Protein AF-A0A328NBS2-F1 (afdb_monomer_lite)

Secondary structure (DSSP, 8-state):
--EEEEE--SS----SS--HHHHSS-HHHHHHHHHHTT--TT-EEEEETTS---HHHHHGGGSHHHHTS-HHHHHHHHHHHHH-

Radius of gyration: 14.23 Å; chains: 1; bounding box: 31×39×25 Å

Organism: NCBI:txid709876

Structure (mmCIF, N/CA/C/O backbone):
data_AF-A0A328NBS2-F1
#
_entry.id   AF-A0A328NBS2-F1
#
loop_
_atom_site.group_PDB
_atom_site.id
_atom_site.type_symbol
_atom_site.label_atom_id
_atom_site.label_alt_id
_atom_site.label_comp_id
_atom_site.label_asym_id
_atom_site.label_entity_id
_atom_site.label_seq_id
_atom_site.pdbx_PDB_ins_code
_atom_site.Cartn_x
_atom_site.Cartn_y
_atom_site.Cartn_z
_atom_site.occupancy
_atom_site.B_iso_or_equiv
_atom_site.auth_seq_id
_atom_site.auth_comp_id
_atom_site.auth_asym_id
_atom_site.auth_atom_id
_atom_site.pdbx_PDB_model_num
ATOM 1 N N . MET A 1 1 ? 14.572 -0.148 -11.997 1.00 61.94 1 MET A N 1
ATOM 2 C CA . MET A 1 1 ? 13.424 0.780 -12.143 1.00 61.94 1 MET A CA 1
ATOM 3 C C . MET A 1 1 ? 13.265 1.519 -10.824 1.00 61.94 1 MET A C 1
ATOM 5 O O . MET A 1 1 ? 13.659 0.966 -9.814 1.00 61.94 1 MET A O 1
ATOM 9 N N . GLY A 1 2 ? 12.803 2.770 -10.801 1.00 82.81 2 GLY A N 1
ATOM 10 C CA . GLY A 1 2 ? 12.714 3.512 -9.538 1.00 82.81 2 GLY A CA 1
ATOM 11 C C . GLY A 1 2 ? 11.369 3.283 -8.858 1.00 82.81 2 GLY A C 1
ATOM 12 O O . GLY A 1 2 ? 10.356 3.769 -9.361 1.00 82.81 2 GLY A O 1
ATOM 13 N N . TRP A 1 3 ? 11.358 2.588 -7.724 1.00 88.88 3 TRP A N 1
ATOM 14 C CA . TRP A 1 3 ? 10.182 2.474 -6.862 1.00 88.88 3 TRP A CA 1
ATOM 15 C C . TRP A 1 3 ? 10.359 3.323 -5.605 1.00 88.88 3 TRP A C 1
ATOM 17 O O . TRP A 1 3 ? 11.461 3.479 -5.079 1.00 88.88 3 TRP A O 1
ATOM 27 N N . ARG A 1 4 ? 9.260 3.889 -5.109 1.00 90.44 4 ARG A N 1
ATOM 28 C CA . ARG A 1 4 ? 9.197 4.580 -3.821 1.00 90.44 4 ARG A CA 1
ATOM 29 C C . ARG A 1 4 ? 8.423 3.727 -2.835 1.00 90.44 4 ARG A C 1
ATOM 31 O O . ARG A 1 4 ? 7.289 3.341 -3.112 1.00 90.44 4 ARG A O 1
ATOM 38 N N . VAL A 1 5 ? 9.032 3.490 -1.678 1.00 88.81 5 VAL A N 1
ATOM 39 C CA . VAL A 1 5 ? 8.378 2.829 -0.550 1.00 88.81 5 VAL A CA 1
ATOM 40 C C . VAL A 1 5 ? 7.501 3.840 0.179 1.00 88.81 5 VAL A C 1
ATOM 42 O O . VAL A 1 5 ? 7.971 4.874 0.661 1.00 88.81 5 VAL A O 1
ATOM 45 N N . HIS A 1 6 ? 6.223 3.517 0.276 1.00 87.00 6 HIS A N 1
ATOM 46 C CA . HIS A 1 6 ? 5.232 4.197 1.091 1.00 87.00 6 HIS A CA 1
ATOM 47 C C . HIS A 1 6 ? 4.696 3.222 2.137 1.00 87.00 6 HIS A C 1
ATOM 49 O O . HIS A 1 6 ? 4.845 2.015 2.003 1.00 87.00 6 HIS A O 1
ATOM 55 N N . PHE A 1 7 ? 4.084 3.746 3.194 1.00 83.50 7 PHE A N 1
ATOM 56 C CA . PHE A 1 7 ? 3.441 2.927 4.217 1.00 83.50 7 PHE A CA 1
ATOM 57 C C . PHE A 1 7 ? 1.986 3.350 4.341 1.00 83.50 7 PHE A C 1
ATOM 59 O O . PHE A 1 7 ? 1.699 4.555 4.392 1.00 83.50 7 PHE A O 1
ATOM 66 N N . THR A 1 8 ? 1.077 2.379 4.408 1.00 76.00 8 THR A N 1
ATOM 67 C CA . THR A 1 8 ? -0.344 2.647 4.626 1.00 76.00 8 THR A CA 1
ATOM 68 C C . THR A 1 8 ? -0.514 3.378 5.957 1.00 76.00 8 THR A C 1
ATOM 70 O O . THR A 1 8 ? 0.011 2.986 6.999 1.00 76.00 8 THR A O 1
ATOM 73 N N . ARG A 1 9 ? -1.226 4.504 5.936 1.00 71.50 9 ARG A N 1
ATOM 74 C CA . ARG A 1 9 ? -1.593 5.247 7.146 1.00 71.50 9 ARG A CA 1
ATOM 75 C C . ARG A 1 9 ? -3.091 5.467 7.121 1.00 71.50 9 ARG A C 1
ATOM 77 O O . ARG A 1 9 ? -3.589 6.153 6.230 1.00 71.50 9 ARG A O 1
ATOM 84 N N . ARG A 1 10 ? -3.801 4.918 8.111 1.00 65.94 10 ARG A N 1
ATOM 85 C CA . ARG A 1 10 ? -5.265 5.051 8.209 1.00 65.94 10 ARG A CA 1
ATOM 86 C C . ARG A 1 10 ? -5.666 6.472 8.616 1.00 65.94 10 ARG A C 1
ATOM 88 O O . ARG A 1 10 ? -6.732 6.965 8.249 1.00 65.94 10 ARG A O 1
ATOM 95 N N . ARG A 1 11 ? -4.778 7.193 9.315 1.00 64.25 11 ARG A N 1
ATOM 96 C CA . ARG A 1 11 ? -4.900 8.646 9.513 1.00 64.25 11 ARG A CA 1
ATOM 97 C C . ARG A 1 11 ? -4.397 9.412 8.292 1.00 64.25 11 ARG A C 1
ATOM 99 O O . ARG A 1 11 ? -3.249 9.856 8.248 1.00 64.25 11 ARG A O 1
ATOM 106 N N . LEU A 1 12 ? -5.292 9.615 7.330 1.00 65.56 12 LEU A N 1
ATOM 107 C CA . LEU A 1 12 ? -5.073 10.571 6.248 1.00 65.56 12 LEU A CA 1
ATOM 108 C C . LEU A 1 12 ? -5.015 11.990 6.832 1.00 65.56 12 LEU A C 1
ATOM 110 O O . LEU A 1 12 ? -5.974 12.476 7.431 1.00 65.56 12 LEU A O 1
ATOM 114 N N . LEU A 1 13 ? -3.867 12.654 6.681 1.00 62.84 13 LEU A N 1
ATOM 115 C CA . LEU A 1 13 ? -3.712 14.055 7.064 1.00 62.84 13 LEU A CA 1
ATOM 116 C C . LEU A 1 13 ? -4.471 14.924 6.061 1.00 62.84 13 LEU A C 1
ATOM 118 O O . LEU A 1 13 ? -4.097 15.013 4.893 1.00 62.84 13 LEU A O 1
ATOM 122 N N . THR A 1 14 ? -5.522 15.595 6.518 1.00 62.25 14 THR A N 1
ATOM 123 C CA . THR A 1 14 ? -6.220 16.587 5.702 1.00 62.25 14 THR A CA 1
ATOM 124 C C . THR A 1 14 ? -5.395 17.872 5.623 1.00 62.25 14 THR A C 1
ATOM 126 O O . THR A 1 14 ? -4.941 18.373 6.659 1.00 62.25 14 THR A O 1
ATOM 129 N N . PRO A 1 15 ? -5.188 18.442 4.424 1.00 63.94 15 PRO A N 1
ATOM 130 C CA . PRO A 1 15 ? -4.484 19.709 4.294 1.00 63.94 15 PRO A CA 1
ATOM 131 C C . PRO A 1 15 ? -5.247 20.819 5.033 1.00 63.94 15 PRO A C 1
ATOM 133 O O . PRO A 1 15 ? -6.461 20.940 4.903 1.00 63.94 15 PRO A O 1
ATOM 136 N N . LYS A 1 16 ? -4.525 21.656 5.795 1.00 69.88 16 LYS A N 1
ATOM 137 C CA . LYS A 1 16 ? -5.109 22.801 6.527 1.00 69.88 16 LYS A CA 1
ATOM 138 C C . LYS A 1 16 ? -5.778 23.826 5.609 1.00 69.88 16 LYS A C 1
ATOM 140 O O . LYS A 1 16 ? -6.705 24.502 6.032 1.00 69.88 16 LYS A O 1
ATOM 145 N N . ALA A 1 17 ? -5.279 23.959 4.383 1.00 77.19 17 ALA A N 1
ATOM 146 C CA . ALA A 1 17 ? -5.856 24.818 3.362 1.00 77.19 17 ALA A CA 1
ATOM 147 C C . ALA A 1 17 ? -6.561 23.955 2.301 1.00 77.19 17 ALA A C 1
ATOM 149 O O . ALA A 1 17 ? -5.990 22.940 1.882 1.00 77.19 17 ALA A O 1
ATOM 150 N N . PRO A 1 18 ? -7.762 24.350 1.846 1.00 69.44 18 PRO A N 1
ATOM 151 C CA . PRO A 1 18 ? -8.503 23.618 0.830 1.00 69.44 18 PRO A CA 1
ATOM 152 C C . PRO A 1 18 ? -7.675 23.491 -0.454 1.00 69.44 18 PRO A C 1
ATOM 154 O O . PRO A 1 18 ? -7.268 24.486 -1.051 1.00 69.44 18 PRO A O 1
ATOM 157 N N . ARG A 1 19 ? -7.419 22.249 -0.882 1.00 75.62 19 ARG A N 1
ATOM 158 C CA . ARG A 1 19 ? -6.810 21.944 -2.183 1.00 75.62 19 ARG A CA 1
ATOM 159 C C . ARG A 1 19 ? -7.895 21.367 -3.092 1.00 75.62 19 ARG A C 1
ATOM 161 O O . ARG A 1 19 ? -8.302 20.236 -2.836 1.00 75.62 19 ARG A O 1
ATOM 168 N N . PRO A 1 20 ? -8.353 22.088 -4.134 1.00 74.38 20 PRO A N 1
ATOM 169 C CA . PRO A 1 20 ? -9.533 21.709 -4.919 1.00 74.38 20 PRO A CA 1
ATOM 170 C C . PRO A 1 20 ? -9.514 20.263 -5.429 1.00 74.38 20 PRO A C 1
ATOM 172 O O . PRO A 1 20 ? -10.502 19.553 -5.293 1.00 74.38 20 PRO A O 1
ATOM 175 N N . LEU A 1 21 ? -8.361 19.793 -5.918 1.00 71.06 21 LEU A N 1
ATOM 176 C CA . LEU A 1 21 ? -8.205 18.420 -6.409 1.00 71.06 21 LEU A CA 1
ATOM 177 C C . LEU A 1 21 ? -8.314 17.359 -5.304 1.00 71.06 21 LEU A C 1
ATOM 179 O O . LEU A 1 21 ? -8.820 16.277 -5.559 1.00 71.06 21 LEU A O 1
ATOM 183 N N . LEU A 1 22 ? -7.873 17.659 -4.078 1.00 68.12 22 LEU A N 1
ATOM 184 C CA . LEU A 1 22 ? -7.969 16.727 -2.947 1.00 68.12 22 LEU A CA 1
ATOM 185 C C . LEU A 1 22 ? -9.352 16.750 -2.289 1.00 68.12 22 LEU A C 1
ATOM 187 O O . LEU A 1 22 ? -9.751 15.756 -1.696 1.00 68.12 22 LEU A O 1
ATOM 191 N N . LEU A 1 23 ? -10.081 17.864 -2.398 1.00 69.81 23 LEU A N 1
ATOM 192 C CA . LEU A 1 23 ? -11.471 17.965 -1.941 1.00 69.81 23 LEU A CA 1
ATOM 193 C C . LEU A 1 23 ? -12.435 17.191 -2.844 1.00 69.81 23 LEU A C 1
ATOM 195 O O . LEU A 1 23 ? -13.476 16.747 -2.376 1.00 69.81 23 LEU A O 1
ATOM 199 N N . ALA A 1 24 ? -12.087 17.035 -4.124 1.00 74.38 24 ALA A N 1
ATOM 200 C CA . ALA A 1 24 ? -12.847 16.233 -5.075 1.00 74.38 24 ALA A CA 1
ATOM 201 C C . ALA A 1 24 ? -12.642 14.718 -4.886 1.00 74.38 24 ALA A C 1
ATOM 203 O O . ALA A 1 24 ? -13.412 13.928 -5.428 1.00 74.38 24 ALA A O 1
ATOM 204 N N . LEU A 1 25 ? -11.619 14.299 -4.131 1.00 71.50 25 LEU A N 1
ATOM 205 C CA . LEU A 1 25 ? -11.402 12.888 -3.828 1.00 71.50 25 LEU A CA 1
ATOM 206 C C . LEU A 1 25 ? -12.397 12.424 -2.758 1.00 71.50 25 LEU A C 1
ATOM 208 O O . LEU A 1 25 ? -12.569 13.110 -1.745 1.00 71.50 25 LEU A O 1
ATOM 212 N N . PRO A 1 26 ? -13.006 11.237 -2.908 1.00 71.94 26 PRO A N 1
ATOM 213 C CA . PRO A 1 26 ? -13.953 10.706 -1.938 1.00 71.94 26 PRO A CA 1
ATOM 214 C C . PRO A 1 26 ? -13.207 10.112 -0.730 1.00 71.94 26 PRO A C 1
ATOM 216 O O . PRO A 1 26 ? -13.325 8.929 -0.429 1.00 71.94 26 PRO A O 1
ATOM 219 N N . LEU A 1 27 ? -12.422 10.930 -0.017 1.00 71.69 27 LEU A N 1
ATOM 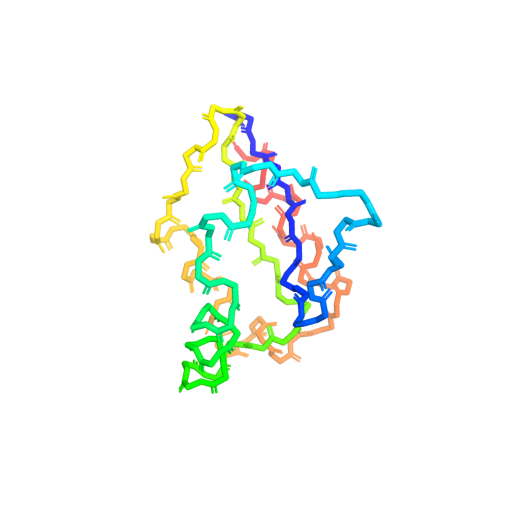220 C CA . LEU A 1 27 ? -11.546 10.494 1.082 1.00 71.69 27 LEU A CA 1
ATOM 221 C C . LEU A 1 27 ? -12.304 9.725 2.179 1.00 71.69 27 LEU A C 1
ATOM 223 O O . LEU A 1 27 ? -11.751 8.809 2.779 1.00 71.69 27 LEU A O 1
ATOM 227 N N . GLY A 1 28 ? -13.575 10.072 2.416 1.00 69.44 28 GLY A N 1
ATOM 228 C CA . GLY A 1 28 ? -14.451 9.333 3.328 1.00 69.44 28 GLY A CA 1
ATOM 229 C C . GLY A 1 28 ? -14.755 7.910 2.850 1.00 69.44 28 GLY A C 1
ATOM 230 O O . GLY A 1 28 ? -14.665 6.984 3.646 1.00 69.44 28 GLY A O 1
ATOM 231 N N . GLN A 1 29 ? -15.032 7.726 1.554 1.00 73.50 29 GLN A N 1
ATOM 232 C CA . GLN A 1 29 ? -15.262 6.399 0.964 1.00 73.50 29 GLN A CA 1
ATOM 233 C C . GLN A 1 29 ? -13.970 5.584 0.907 1.00 73.50 29 GLN A C 1
ATOM 235 O O . GLN A 1 29 ? -13.997 4.394 1.181 1.00 73.50 29 GLN A O 1
ATOM 240 N N . ILE A 1 30 ? -12.829 6.226 0.626 1.00 70.06 30 ILE A N 1
ATOM 241 C CA . ILE A 1 30 ? -11.513 5.568 0.643 1.00 70.06 30 ILE A CA 1
ATOM 242 C C . ILE A 1 30 ? -11.205 5.027 2.040 1.00 70.06 30 ILE A C 1
ATOM 244 O O . ILE A 1 30 ? -10.712 3.914 2.169 1.00 70.06 30 ILE A O 1
ATOM 248 N N . LYS A 1 31 ? -11.517 5.789 3.094 1.00 70.69 31 LYS A N 1
ATOM 249 C CA . LYS A 1 31 ? -11.335 5.319 4.467 1.00 70.69 31 LYS A CA 1
ATOM 250 C C . LYS A 1 31 ? -12.225 4.110 4.775 1.00 70.69 31 LYS A C 1
ATOM 252 O O . LYS A 1 31 ? -11.713 3.124 5.284 1.00 70.69 31 LYS A O 1
ATOM 257 N N . SER A 1 32 ? -13.514 4.179 4.442 1.00 70.44 32 SER A N 1
ATOM 258 C CA . SER A 1 32 ? -14.439 3.055 4.642 1.00 70.44 32 SER A CA 1
ATOM 259 C C . SER A 1 32 ? -14.018 1.810 3.862 1.00 70.44 32 SER A C 1
ATOM 261 O O . SER A 1 32 ? -14.016 0.727 4.426 1.00 70.44 32 SER A O 1
ATOM 263 N N . TRP A 1 33 ? -13.570 1.967 2.616 1.00 75.75 33 TRP A N 1
ATOM 264 C CA . TRP A 1 33 ? -13.043 0.866 1.810 1.00 75.75 33 TRP A CA 1
ATOM 265 C C . TRP A 1 33 ? -11.783 0.235 2.428 1.00 75.75 33 TRP A C 1
ATOM 267 O O . TRP A 1 33 ? -11.673 -0.983 2.489 1.00 75.75 33 TRP A O 1
ATOM 277 N N . LEU A 1 34 ? -10.853 1.047 2.952 1.00 69.56 34 LEU A N 1
ATOM 278 C CA . LEU A 1 34 ? -9.674 0.539 3.670 1.00 69.56 34 LEU A CA 1
ATOM 279 C C . LEU A 1 34 ? -10.051 -0.260 4.930 1.00 69.56 34 LEU A C 1
ATOM 281 O O . LEU A 1 34 ? -9.339 -1.202 5.276 1.00 69.56 34 LEU A O 1
ATOM 285 N N . ASP A 1 35 ? -11.126 0.136 5.619 1.00 71.06 35 ASP A N 1
ATOM 286 C CA . ASP A 1 35 ? -11.649 -0.574 6.791 1.00 71.06 35 ASP A CA 1
ATOM 287 C C . ASP A 1 35 ? -12.365 -1.884 6.384 1.00 71.06 35 ASP A C 1
ATOM 289 O O . ASP A 1 35 ? -12.209 -2.895 7.063 1.00 71.06 35 ASP A O 1
ATOM 293 N N . GLU A 1 36 ? -13.119 -1.886 5.278 1.00 76.56 36 GLU A N 1
ATOM 294 C CA . GLU A 1 36 ? -13.845 -3.057 4.749 1.00 76.56 36 GLU A CA 1
ATOM 295 C C . GLU A 1 36 ? -12.912 -4.157 4.225 1.00 76.56 36 GLU A C 1
ATOM 297 O O . GLU A 1 36 ? -13.158 -5.337 4.463 1.00 76.56 36 GLU A O 1
ATOM 302 N N . GLU A 1 37 ? -11.824 -3.778 3.554 1.00 69.19 37 GLU A N 1
ATOM 303 C CA . GLU A 1 37 ? -10.825 -4.712 3.012 1.00 69.19 37 GLU A CA 1
ATOM 304 C C . GLU A 1 37 ? -9.816 -5.205 4.071 1.00 69.19 37 GLU A C 1
ATOM 306 O O . GLU A 1 37 ? -8.839 -5.873 3.736 1.00 69.19 37 GLU A O 1
ATOM 311 N N . ASP A 1 38 ? -10.014 -4.835 5.342 1.00 64.94 38 ASP A N 1
ATOM 312 C CA . ASP A 1 38 ? -9.132 -5.126 6.482 1.00 64.94 38 ASP A CA 1
ATOM 313 C C . ASP A 1 38 ? -7.647 -4.815 6.212 1.00 64.94 38 ASP A C 1
ATOM 315 O O . ASP A 1 38 ? -6.742 -5.465 6.736 1.00 64.94 38 ASP A O 1
ATOM 319 N N . ILE A 1 39 ? -7.366 -3.794 5.390 1.00 67.00 39 ILE A N 1
ATOM 320 C CA . ILE A 1 39 ? -5.996 -3.457 4.986 1.00 67.00 39 ILE A CA 1
ATOM 321 C C . ILE A 1 39 ? -5.242 -2.947 6.221 1.00 67.00 39 ILE A C 1
ATOM 323 O O . ILE A 1 39 ? -5.574 -1.864 6.735 1.00 67.00 39 ILE A O 1
ATOM 327 N N . PRO A 1 40 ? -4.227 -3.673 6.729 1.00 66.50 40 PRO A N 1
ATOM 328 C CA . PRO A 1 40 ? -3.563 -3.313 7.972 1.00 66.50 40 PRO A CA 1
ATOM 329 C C . PRO A 1 40 ? -2.858 -1.964 7.871 1.00 66.50 40 PRO A C 1
ATOM 331 O O . PRO A 1 40 ? -2.349 -1.552 6.821 1.00 66.50 40 PRO A O 1
ATOM 334 N N . GLU A 1 41 ? -2.828 -1.251 8.993 1.00 73.25 41 GLU A N 1
ATOM 335 C CA . GLU A 1 41 ? -2.045 -0.028 9.085 1.00 73.25 41 GLU A CA 1
ATOM 336 C C . GLU A 1 41 ? -0.549 -0.359 9.010 1.00 73.25 41 GLU A C 1
ATOM 338 O O . GLU A 1 41 ? -0.096 -1.371 9.538 1.00 73.25 41 GLU A O 1
ATOM 343 N N . ARG A 1 42 ? 0.223 0.541 8.398 1.00 76.56 42 ARG A N 1
ATOM 344 C CA . ARG A 1 42 ? 1.687 0.494 8.311 1.00 76.56 42 ARG A CA 1
ATOM 345 C C . ARG A 1 42 ? 2.256 -0.632 7.450 1.00 76.56 42 ARG A C 1
ATOM 347 O O . ARG A 1 42 ? 3.453 -0.880 7.542 1.00 76.56 42 ARG A O 1
ATOM 354 N N . LEU A 1 43 ? 1.466 -1.224 6.557 1.00 85.31 43 LEU A N 1
ATOM 355 C CA . LEU A 1 43 ? 2.021 -2.087 5.520 1.00 85.31 43 LEU A CA 1
ATOM 356 C C . LEU A 1 43 ? 2.751 -1.269 4.453 1.00 85.31 43 LEU A C 1
ATOM 358 O O . LEU A 1 43 ? 2.286 -0.184 4.082 1.00 85.31 43 LEU A O 1
ATOM 362 N N . PRO A 1 44 ? 3.878 -1.777 3.940 1.00 88.06 44 PRO A N 1
ATOM 363 C CA . PRO A 1 44 ? 4.563 -1.156 2.824 1.00 88.06 44 PRO A CA 1
ATOM 364 C C . PRO A 1 44 ? 3.745 -1.259 1.531 1.00 88.06 44 PRO A C 1
ATOM 366 O O . PRO A 1 44 ? 3.047 -2.239 1.279 1.00 88.06 44 PRO A O 1
ATOM 369 N N . CYS A 1 45 ? 3.874 -0.241 0.687 1.00 88.88 45 CYS A N 1
ATOM 370 C CA . CYS A 1 45 ? 3.421 -0.247 -0.693 1.00 88.88 45 CYS A CA 1
ATOM 371 C C . CYS A 1 45 ? 4.443 0.452 -1.598 1.00 88.88 45 CYS A C 1
ATOM 373 O O . CYS A 1 45 ? 5.116 1.403 -1.194 1.00 88.88 45 CYS A O 1
ATOM 375 N N . LEU A 1 46 ? 4.575 -0.035 -2.827 1.00 89.75 46 LEU A N 1
ATOM 376 C CA . LEU A 1 46 ? 5.496 0.467 -3.834 1.00 89.75 46 LEU A CA 1
ATOM 377 C C . LEU A 1 46 ? 4.740 1.241 -4.902 1.00 89.75 46 LEU A C 1
ATOM 379 O O . LEU A 1 46 ? 3.776 0.747 -5.491 1.00 89.75 46 LEU A O 1
ATOM 383 N N . ILE A 1 47 ? 5.220 2.453 -5.162 1.00 88.62 47 ILE A N 1
ATOM 384 C CA . ILE A 1 47 ? 4.723 3.322 -6.228 1.00 88.62 47 ILE A CA 1
ATOM 385 C C . ILE A 1 47 ? 5.902 3.667 -7.129 1.00 88.62 47 ILE A C 1
ATOM 387 O O . ILE A 1 47 ? 6.955 4.090 -6.646 1.00 88.62 47 ILE A O 1
ATOM 391 N N . ALA A 1 48 ? 5.749 3.466 -8.432 1.00 88.00 48 ALA A N 1
ATOM 392 C CA . ALA A 1 48 ? 6.782 3.811 -9.395 1.00 88.00 48 ALA A CA 1
ATOM 393 C C . ALA A 1 48 ? 6.989 5.336 -9.447 1.00 88.00 48 ALA A C 1
ATOM 395 O O . ALA A 1 48 ? 6.125 6.123 -9.053 1.00 88.00 48 ALA A O 1
ATOM 396 N N . LEU A 1 49 ? 8.152 5.787 -9.925 1.00 87.62 49 LEU A N 1
ATOM 397 C CA . LEU A 1 49 ? 8.459 7.225 -10.018 1.00 87.62 49 LEU A CA 1
ATOM 398 C C . LEU A 1 49 ? 7.485 8.014 -10.907 1.00 87.62 49 LEU A C 1
ATOM 400 O O . LEU A 1 49 ? 7.318 9.215 -10.698 1.00 87.62 49 LEU A O 1
ATOM 404 N N . ASP A 1 50 ? 6.861 7.350 -11.876 1.00 87.56 50 ASP A N 1
ATOM 405 C CA . ASP A 1 50 ? 5.830 7.907 -12.755 1.00 87.56 50 ASP A CA 1
ATOM 406 C C . ASP A 1 50 ? 4.425 7.904 -12.122 1.00 87.56 50 ASP A C 1
ATOM 408 O O . ASP A 1 50 ? 3.477 8.412 -12.716 1.00 87.56 50 ASP A O 1
ATOM 412 N N . GLY A 1 51 ? 4.294 7.379 -10.900 1.00 80.06 51 GLY A N 1
ATOM 413 C CA . GLY A 1 51 ? 3.033 7.265 -10.176 1.00 80.06 51 GLY A CA 1
ATOM 414 C C . GLY A 1 51 ? 2.275 5.963 -10.431 1.00 80.06 51 GLY A C 1
ATOM 415 O O . GLY A 1 51 ? 1.179 5.808 -9.892 1.00 80.06 51 GLY A O 1
ATOM 416 N N . THR A 1 52 ? 2.827 5.027 -11.208 1.00 86.31 52 THR A N 1
ATOM 417 C CA . THR A 1 52 ? 2.183 3.735 -11.471 1.00 86.31 52 THR A CA 1
ATOM 418 C C . THR A 1 52 ? 2.152 2.865 -10.211 1.00 86.31 52 THR A C 1
ATOM 420 O O . THR A 1 52 ? 3.117 2.804 -9.444 1.00 86.31 52 THR A O 1
ATOM 423 N N . TYR A 1 53 ? 1.030 2.173 -10.009 1.00 84.50 53 TYR A N 1
ATOM 424 C CA . TYR A 1 53 ? 0.821 1.218 -8.925 1.00 84.50 53 TYR A CA 1
ATOM 425 C C . TYR A 1 53 ? 0.593 -0.179 -9.504 1.00 84.50 53 TYR A C 1
ATOM 427 O O . TYR A 1 53 ? -0.383 -0.405 -10.218 1.00 84.50 53 TYR A O 1
ATOM 435 N N . ASP A 1 54 ? 1.498 -1.107 -9.198 1.00 88.00 54 ASP A N 1
ATOM 436 C CA . ASP A 1 54 ? 1.400 -2.497 -9.641 1.00 88.00 54 ASP A CA 1
ATOM 437 C C . ASP A 1 54 ? 0.669 -3.336 -8.585 1.00 88.00 54 ASP A C 1
ATOM 439 O O . ASP A 1 54 ? 1.121 -3.459 -7.442 1.00 88.00 54 ASP A O 1
ATOM 443 N N . LEU A 1 55 ? -0.481 -3.891 -8.971 1.00 85.50 55 LEU A N 1
ATOM 444 C CA . LEU A 1 55 ? -1.340 -4.671 -8.083 1.00 85.50 55 LEU A CA 1
ATOM 445 C C . LEU A 1 55 ? -0.710 -6.006 -7.675 1.00 85.50 55 LEU A C 1
ATOM 447 O O . LEU A 1 55 ? -0.837 -6.389 -6.513 1.00 85.50 55 LEU A O 1
ATOM 451 N N . GLU A 1 56 ? -0.048 -6.724 -8.585 1.00 88.06 56 GLU A N 1
ATOM 452 C CA . GLU A 1 56 ? 0.571 -8.013 -8.248 1.00 88.06 56 GLU A CA 1
ATOM 453 C C . GLU A 1 56 ? 1.764 -7.812 -7.320 1.00 88.06 56 GLU A C 1
ATOM 455 O O . GLU A 1 56 ? 1.869 -8.492 -6.296 1.00 88.06 56 GLU A O 1
ATOM 460 N N . LEU A 1 57 ? 2.604 -6.820 -7.623 1.00 87.38 57 LEU A N 1
ATOM 461 C CA . LEU A 1 57 ? 3.762 -6.481 -6.803 1.00 87.38 57 LEU A CA 1
ATOM 462 C C . LEU A 1 57 ? 3.348 -6.109 -5.378 1.00 87.38 57 LEU A C 1
ATOM 464 O O . LEU A 1 57 ? 3.926 -6.587 -4.406 1.00 87.38 57 LEU A O 1
ATOM 468 N N . ASN A 1 58 ? 2.325 -5.267 -5.238 1.00 88.38 58 ASN A N 1
ATOM 469 C CA . ASN A 1 58 ? 1.891 -4.799 -3.927 1.00 88.38 58 ASN A CA 1
ATOM 470 C C . ASN A 1 58 ? 1.101 -5.851 -3.134 1.00 88.38 58 ASN A C 1
ATOM 472 O O . ASN A 1 58 ? 1.113 -5.811 -1.903 1.00 88.38 58 ASN A O 1
ATOM 476 N N . ARG A 1 59 ? 0.471 -6.831 -3.799 1.00 88.44 59 ARG A N 1
ATOM 477 C CA . ARG A 1 59 ? -0.172 -7.970 -3.120 1.00 88.44 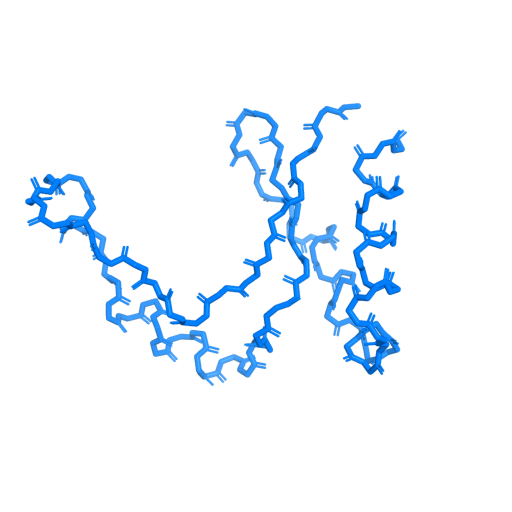59 ARG A CA 1
ATOM 478 C C . ARG A 1 59 ? 0.815 -8.848 -2.356 1.00 88.44 59 ARG A C 1
ATOM 480 O O . ARG A 1 59 ? 0.399 -9.516 -1.414 1.00 88.44 59 ARG A O 1
ATOM 487 N N . TYR A 1 60 ? 2.100 -8.832 -2.706 1.00 88.81 60 TYR A N 1
ATOM 488 C CA . TYR A 1 60 ? 3.135 -9.548 -1.957 1.00 88.81 60 TYR A CA 1
ATOM 489 C C . TYR A 1 60 ? 3.166 -9.146 -0.473 1.00 88.81 60 TYR A C 1
ATOM 491 O O . TYR A 1 60 ? 3.272 -10.003 0.401 1.00 88.81 60 TYR A O 1
ATOM 499 N N . PHE A 1 61 ? 2.976 -7.858 -0.170 1.00 88.75 61 PHE A N 1
ATOM 500 C CA . PHE A 1 61 ? 2.980 -7.355 1.208 1.00 88.75 61 PHE A CA 1
ATOM 501 C C . PHE A 1 61 ? 1.745 -7.765 2.024 1.00 88.75 61 PHE A C 1
ATOM 503 O O . PHE A 1 61 ? 1.756 -7.625 3.245 1.00 88.75 61 PHE A O 1
ATOM 510 N N . LEU A 1 62 ? 0.709 -8.297 1.368 1.00 86.56 62 LEU A N 1
ATOM 511 C CA . LEU A 1 62 ? -0.506 -8.818 2.001 1.00 86.56 62 LEU A CA 1
ATOM 512 C C . LEU A 1 62 ? -0.402 -10.309 2.358 1.00 86.56 62 LEU A C 1
ATOM 514 O O . LEU A 1 62 ? -1.378 -10.906 2.794 1.00 86.56 62 LEU A O 1
ATOM 518 N N . GLN A 1 63 ? 0.749 -10.950 2.144 1.00 88.38 63 GLN A N 1
ATOM 519 C CA . GLN A 1 63 ? 0.936 -12.342 2.548 1.00 88.38 63 GLN A CA 1
ATOM 520 C C . GLN A 1 63 ? 1.081 -12.454 4.072 1.00 88.38 63 GLN A C 1
ATOM 522 O O . GLN A 1 63 ? 1.879 -11.726 4.669 1.00 88.38 63 GLN A O 1
ATOM 527 N N . ASP A 1 64 ? 0.409 -13.436 4.681 1.00 86.19 64 ASP A N 1
ATOM 528 C CA . ASP A 1 64 ? 0.334 -13.644 6.139 1.00 86.19 64 ASP A CA 1
ATOM 529 C C . ASP A 1 64 ? 1.689 -13.532 6.858 1.00 86.19 64 ASP A C 1
ATOM 531 O O . ASP A 1 64 ? 1.809 -12.877 7.892 1.00 86.19 64 ASP A O 1
ATOM 535 N N . HIS A 1 65 ? 2.744 -14.119 6.285 1.00 87.25 65 HIS A N 1
ATOM 536 C CA . HIS A 1 65 ? 4.086 -14.104 6.872 1.00 87.25 65 HIS A CA 1
ATOM 537 C C . HIS A 1 65 ? 4.721 -12.704 6.976 1.00 87.25 65 HIS A C 1
ATOM 539 O O . HIS A 1 65 ? 5.522 -12.462 7.877 1.00 87.25 65 HIS A O 1
ATOM 545 N N . LEU A 1 66 ? 4.361 -11.777 6.082 1.00 87.44 66 LEU A N 1
ATOM 546 C CA . LEU A 1 66 ? 4.859 -10.404 6.064 1.00 87.44 66 LEU A CA 1
ATOM 547 C C . LEU A 1 66 ? 3.981 -9.525 6.938 1.00 87.44 66 LEU A C 1
ATOM 549 O O . LEU A 1 66 ? 4.511 -8.722 7.701 1.00 87.44 66 LEU A O 1
ATOM 553 N N . MET A 1 67 ? 2.664 -9.735 6.905 1.00 85.62 67 MET A N 1
ATOM 554 C CA . MET A 1 67 ? 1.731 -9.072 7.816 1.00 85.62 67 MET A CA 1
ATOM 555 C C . MET A 1 67 ? 2.048 -9.371 9.287 1.00 85.62 67 MET A C 1
ATOM 557 O O . MET A 1 67 ? 1.959 -8.473 10.120 1.00 85.62 67 MET A O 1
ATOM 561 N N . ALA A 1 68 ? 2.481 -10.595 9.605 1.00 86.38 68 ALA A N 1
ATOM 562 C CA . ALA A 1 68 ? 2.908 -10.985 10.949 1.00 86.38 68 ALA A CA 1
ATOM 563 C C . ALA A 1 68 ? 4.349 -10.559 11.308 1.00 86.38 68 ALA A C 1
ATOM 565 O O . ALA A 1 68 ? 4.759 -10.689 12.464 1.00 86.38 68 ALA A O 1
ATOM 566 N N . ALA A 1 69 ? 5.139 -10.083 10.340 1.00 86.88 69 ALA A N 1
ATOM 567 C CA . ALA A 1 69 ? 6.522 -9.682 10.570 1.00 86.88 69 ALA A CA 1
ATOM 568 C C . ALA A 1 69 ? 6.622 -8.329 11.293 1.00 86.88 69 ALA A C 1
ATOM 570 O O . ALA A 1 69 ? 5.707 -7.510 11.278 1.00 86.88 69 ALA A O 1
ATOM 571 N N . SER A 1 70 ? 7.781 -8.065 11.905 1.00 88.81 70 SER A N 1
ATOM 572 C CA . SER A 1 70 ? 8.049 -6.757 12.512 1.00 88.81 70 SER A CA 1
ATOM 573 C C . SER A 1 70 ? 8.094 -5.644 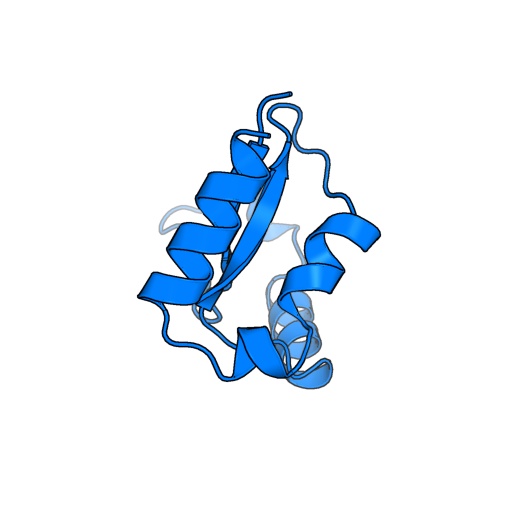11.457 1.00 88.81 70 SER A C 1
ATOM 575 O O . SER A 1 70 ? 8.504 -5.882 10.320 1.00 88.81 70 SER A O 1
ATOM 577 N N . GLU A 1 71 ? 7.776 -4.406 11.847 1.00 86.88 71 GLU A N 1
ATOM 578 C CA . GLU A 1 71 ? 7.841 -3.241 10.945 1.00 86.88 71 GLU A CA 1
ATOM 579 C C . GLU A 1 71 ? 9.221 -3.079 10.289 1.00 86.88 71 GLU A C 1
ATOM 581 O O . GLU A 1 71 ? 9.316 -2.743 9.113 1.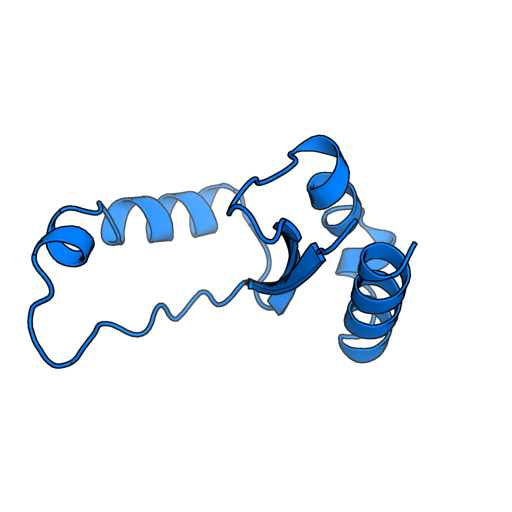00 86.88 71 GLU A O 1
ATOM 586 N N . ASN A 1 72 ? 10.301 -3.366 11.025 1.00 89.75 72 ASN A N 1
ATOM 587 C CA . ASN A 1 72 ? 11.664 -3.293 10.496 1.00 89.75 72 ASN A CA 1
ATOM 588 C C . ASN A 1 72 ? 11.906 -4.344 9.407 1.00 89.75 72 ASN A C 1
ATOM 590 O O . ASN A 1 72 ? 12.568 -4.059 8.413 1.00 89.75 72 ASN A O 1
ATOM 594 N N . THR A 1 73 ? 11.354 -5.547 9.579 1.00 89.94 73 THR A N 1
ATOM 595 C CA . THR A 1 73 ? 11.429 -6.619 8.580 1.00 89.94 73 THR A CA 1
ATOM 596 C C . THR A 1 73 ? 10.635 -6.250 7.331 1.00 89.94 73 THR A C 1
ATOM 598 O O . THR A 1 73 ? 11.158 -6.364 6.227 1.00 89.94 73 THR A O 1
ATOM 601 N N . GLN A 1 74 ? 9.407 -5.750 7.496 1.00 90.50 74 GLN A N 1
ATOM 602 C CA . GLN A 1 74 ? 8.584 -5.281 6.378 1.00 90.50 74 GLN A CA 1
ATOM 603 C C . GLN A 1 74 ? 9.275 -4.146 5.608 1.00 90.50 74 GLN A C 1
ATOM 605 O O . GLN A 1 74 ? 9.311 -4.162 4.379 1.00 90.50 74 GLN A O 1
ATOM 610 N N . ALA A 1 75 ? 9.864 -3.184 6.326 1.00 90.69 75 ALA A N 1
ATOM 611 C CA . ALA A 1 75 ? 10.597 -2.077 5.727 1.00 90.69 75 ALA A CA 1
ATOM 612 C C . ALA A 1 75 ? 11.836 -2.555 4.961 1.00 90.69 75 ALA A C 1
ATOM 614 O O . ALA A 1 75 ? 12.031 -2.131 3.825 1.00 90.69 75 ALA A O 1
ATOM 615 N N . ALA A 1 76 ? 12.643 -3.448 5.546 1.00 92.25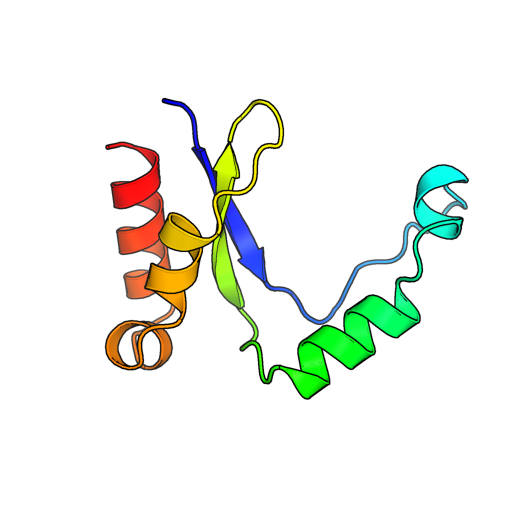 76 ALA A N 1
ATOM 616 C CA . ALA A 1 76 ? 13.818 -4.011 4.883 1.00 92.25 76 ALA A CA 1
ATOM 617 C C . ALA A 1 76 ? 13.433 -4.697 3.565 1.00 92.25 76 ALA A C 1
ATOM 619 O O . ALA A 1 76 ? 13.965 -4.345 2.517 1.00 92.25 76 ALA A O 1
ATOM 620 N N . VAL A 1 77 ? 12.422 -5.571 3.601 1.00 92.06 77 VAL A N 1
ATOM 621 C CA . VAL A 1 77 ? 11.914 -6.258 2.407 1.00 92.06 77 VAL A CA 1
ATOM 622 C C . VAL A 1 77 ? 11.416 -5.265 1.356 1.00 92.06 77 VAL A C 1
ATOM 624 O O . VAL A 1 77 ? 11.724 -5.421 0.179 1.00 92.06 77 VAL A O 1
ATOM 627 N N . ALA A 1 78 ? 10.674 -4.229 1.752 1.00 92.44 78 ALA A N 1
ATOM 628 C CA . ALA A 1 78 ? 10.171 -3.228 0.815 1.00 92.44 78 ALA A CA 1
ATOM 629 C C . ALA A 1 78 ? 11.295 -2.413 0.157 1.00 92.44 78 ALA A C 1
ATOM 631 O O . ALA A 1 78 ? 11.226 -2.142 -1.042 1.00 92.44 78 ALA A O 1
ATOM 632 N N . TYR A 1 79 ? 12.327 -2.032 0.914 1.00 93.12 79 TYR A N 1
ATOM 633 C CA . TYR A 1 79 ? 13.487 -1.333 0.361 1.00 93.12 79 TYR A CA 1
ATOM 634 C C . TYR A 1 79 ? 14.328 -2.237 -0.540 1.00 93.12 79 TYR A C 1
ATOM 636 O O . TYR A 1 79 ? 14.787 -1.765 -1.578 1.00 93.12 79 TYR A O 1
ATOM 644 N N . ASP A 1 80 ? 14.489 -3.514 -0.201 1.00 92.25 80 ASP A N 1
ATOM 645 C CA . ASP A 1 80 ? 15.173 -4.476 -1.068 1.00 92.25 80 ASP A CA 1
ATOM 646 C C . ASP A 1 80 ? 14.420 -4.630 -2.397 1.00 92.25 80 ASP A C 1
ATOM 648 O O . ASP A 1 80 ? 15.012 -4.481 -3.465 1.00 92.25 80 ASP A O 1
ATOM 652 N N . LEU A 1 81 ? 13.096 -4.818 -2.344 1.00 89.50 81 LEU A N 1
ATOM 653 C CA . LEU A 1 81 ? 12.250 -4.955 -3.534 1.00 89.50 81 LEU A CA 1
ATOM 654 C C . LEU A 1 81 ? 12.230 -3.681 -4.395 1.00 89.50 81 LEU A C 1
ATOM 656 O O . LEU A 1 81 ? 12.137 -3.755 -5.616 1.00 89.50 81 LEU A O 1
ATOM 660 N N . ALA A 1 82 ? 12.322 -2.504 -3.769 1.00 89.38 82 ALA A N 1
ATOM 661 C CA . ALA A 1 82 ? 12.358 -1.227 -4.476 1.00 89.38 82 ALA A CA 1
ATOM 662 C C . ALA A 1 82 ? 13.673 -0.983 -5.239 1.00 89.38 82 ALA A C 1
ATOM 664 O O . ALA A 1 82 ? 13.688 -0.174 -6.170 1.00 89.38 82 ALA A O 1
ATOM 665 N N . ASN A 1 83 ? 14.758 -1.647 -4.826 1.00 85.44 83 ASN A N 1
ATOM 666 C CA . ASN A 1 83 ? 16.102 -1.507 -5.392 1.00 85.44 83 ASN A CA 1
ATOM 667 C C . ASN A 1 83 ? 16.513 -2.673 -6.310 1.00 85.44 83 ASN A C 1
ATOM 669 O O . ASN A 1 83 ? 17.626 -2.647 -6.839 1.00 85.44 83 ASN A O 1
ATOM 673 N N . PHE A 1 84 ? 15.642 -3.669 -6.485 1.00 74.31 84 PHE A N 1
ATOM 674 C CA . PHE A 1 8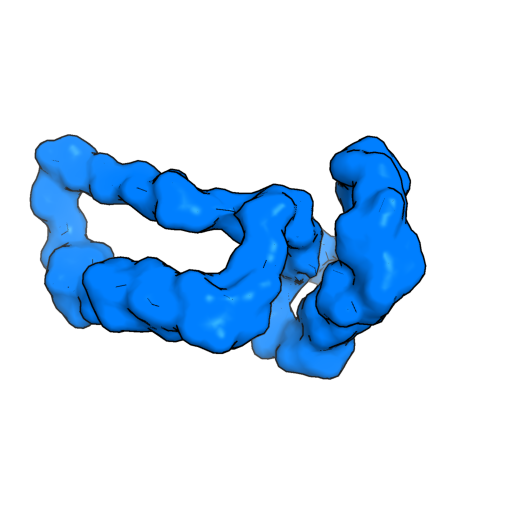4 ? 15.831 -4.786 -7.412 1.00 74.31 84 PHE A CA 1
ATOM 675 C C . PHE A 1 84 ? 15.666 -4.336 -8.878 1.00 74.31 84 PHE A C 1
ATOM 677 O O . PHE A 1 84 ? 16.452 -4.808 -9.729 1.00 74.31 84 PHE A O 1
#

pLDDT: mean 80.18, std 9.47, range [61.94, 93.12]

Sequence (84 aa):
MGWRVHFTRRRLLTPKAPRPLLLALPLGQIKSWLDEEDIPERLPCLIALDGTYDLELNRYFLQDHLMAASENTQAAVAYDLANF

Foldseek 3Di:
DAKDKDWAALPDDDDPDDDPVVVPDPNVVVSVVCVVVVPDGGAIAIAHPVRDGDPVVRCVSVDPVNVPDDSVVRVVVNVVVRVD